Protein AF-M3H6L0-F1 (afdb_monomer_lite)

Foldseek 3Di:
DVVCVVVVNDDDDDPDDDPVVVVSLVPDDDPDPVVVVVSVVVVVVVVVVVVVVVVVVVD

Organism: NCBI:txid1001598

Sequence (59 aa):
MKSLLRKGNVYSATKYWTTSHYKWLNNLHFENEILQETFNDYYSRVRVQEENLKAMDQE

Structure (mmCIF, N/CA/C/O backbone):
data_AF-M3H6L0-F1
#
_entry.id   AF-M3H6L0-F1
#
loop_
_atom_site.group_PDB
_atom_site.id
_atom_site.type_symbol
_atom_site.label_atom_id
_atom_site.label_alt_id
_atom_site.label_comp_id
_atom_site.label_asym_id
_atom_site.label_entity_id
_atom_site.label_seq_id
_atom_site.pdbx_PDB_ins_code
_atom_site.Cartn_x
_atom_site.Cartn_y
_atom_site.Cartn_z
_atom_site.occupancy
_atom_site.B_iso_or_equiv
_atom_site.auth_seq_id
_atom_site.auth_comp_id
_atom_site.auth_asym_id
_atom_site.auth_atom_id
_atom_site.pdbx_PDB_model_num
ATOM 1 N N . MET A 1 1 ? 3.981 -6.147 4.914 1.00 52.53 1 MET A N 1
ATOM 2 C CA . MET A 1 1 ? 2.656 -6.782 4.664 1.00 52.53 1 MET A CA 1
ATOM 3 C C . MET A 1 1 ? 2.058 -7.580 5.835 1.00 52.53 1 MET A C 1
ATOM 5 O O . MET A 1 1 ? 0.841 -7.704 5.883 1.00 52.53 1 MET A O 1
ATOM 9 N N . LYS A 1 2 ? 2.841 -8.096 6.802 1.00 51.03 2 LYS A N 1
ATOM 10 C CA . LYS A 1 2 ? 2.315 -8.909 7.927 1.00 51.03 2 LYS A CA 1
ATOM 11 C C . LYS A 1 2 ? 1.300 -8.167 8.830 1.00 51.03 2 LYS A C 1
ATOM 13 O O . LYS A 1 2 ? 0.429 -8.801 9.413 1.00 51.03 2 LYS A O 1
ATOM 18 N N . SER A 1 3 ? 1.380 -6.834 8.914 1.00 52.91 3 SER A N 1
ATOM 19 C CA . SER A 1 3 ? 0.463 -5.979 9.690 1.00 52.91 3 SER A CA 1
ATOM 20 C C . SER A 1 3 ? -0.919 -5.797 9.046 1.00 52.91 3 SER A C 1
ATOM 22 O O . SER A 1 3 ? -1.914 -5.786 9.764 1.00 52.91 3 SER A O 1
ATOM 24 N N . LEU A 1 4 ? -0.995 -5.709 7.712 1.00 61.34 4 LEU A N 1
ATOM 25 C CA . LEU A 1 4 ? -2.256 -5.578 6.965 1.00 61.34 4 LEU A CA 1
ATOM 26 C C . LEU A 1 4 ? -3.098 -6.854 7.067 1.00 61.34 4 LEU A C 1
ATOM 28 O O . LEU A 1 4 ? -4.281 -6.797 7.398 1.00 61.34 4 LEU A O 1
ATOM 32 N N . LEU A 1 5 ? -2.445 -8.008 6.890 1.00 59.09 5 LEU A N 1
ATOM 33 C CA . LEU A 1 5 ? -3.071 -9.330 6.991 1.00 59.09 5 LEU A CA 1
ATOM 34 C C . LEU A 1 5 ? -3.674 -9.576 8.381 1.00 59.09 5 LEU A C 1
ATOM 36 O O . LEU A 1 5 ? -4.763 -10.126 8.497 1.00 59.09 5 LEU A O 1
ATOM 40 N N . ARG A 1 6 ? -2.997 -9.115 9.442 1.00 61.47 6 ARG A N 1
ATOM 41 C CA . ARG A 1 6 ? -3.466 -9.261 10.829 1.00 61.47 6 ARG A CA 1
ATOM 42 C C . ARG A 1 6 ? -4.728 -8.441 11.128 1.00 61.47 6 ARG A C 1
ATOM 44 O O . ARG A 1 6 ? -5.443 -8.773 12.066 1.00 61.47 6 ARG A O 1
ATOM 51 N N . LYS A 1 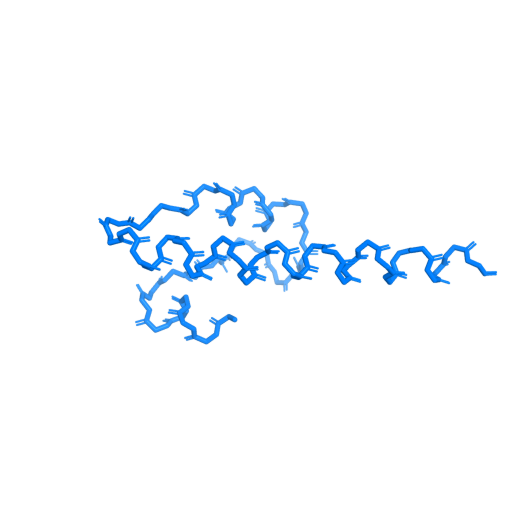7 ? -5.006 -7.396 10.343 1.00 67.38 7 LYS A N 1
ATOM 52 C CA . LYS A 1 7 ? -6.222 -6.575 10.451 1.00 67.38 7 LYS A CA 1
ATOM 53 C C . LYS A 1 7 ? -7.323 -6.972 9.461 1.00 67.38 7 LYS A C 1
ATOM 55 O O . LYS A 1 7 ? -8.330 -6.284 9.386 1.00 67.38 7 LYS A O 1
ATOM 60 N N . GLY A 1 8 ? -7.138 -8.054 8.700 1.00 68.38 8 GLY A N 1
ATOM 61 C CA . GLY A 1 8 ? -8.112 -8.508 7.702 1.00 68.38 8 GLY A CA 1
ATOM 62 C C . GLY A 1 8 ? -8.115 -7.702 6.398 1.00 68.38 8 GLY A C 1
ATOM 63 O O . GLY A 1 8 ? -8.920 -7.983 5.516 1.00 68.38 8 GLY A O 1
ATOM 64 N N . ASN A 1 9 ? -7.193 -6.747 6.226 1.00 72.12 9 ASN A N 1
ATOM 65 C CA . ASN A 1 9 ? -7.055 -5.991 4.984 1.00 72.12 9 ASN A CA 1
ATOM 66 C C . ASN A 1 9 ? -6.297 -6.843 3.958 1.00 72.12 9 ASN A C 1
ATOM 68 O O . ASN A 1 9 ? -5.063 -6.847 3.924 1.00 72.12 9 ASN A O 1
ATOM 72 N N . VAL A 1 10 ? -7.048 -7.585 3.141 1.00 75.50 10 VAL A N 1
ATOM 73 C CA . VAL A 1 10 ? -6.521 -8.469 2.094 1.00 75.50 10 VAL A CA 1
ATOM 74 C C . VAL A 1 10 ? -7.040 -8.017 0.735 1.00 75.50 10 VAL A C 1
ATOM 76 O O . VAL A 1 10 ? -8.246 -7.949 0.511 1.00 75.50 10 VAL A O 1
ATOM 79 N N . TYR A 1 11 ? -6.127 -7.745 -0.195 1.00 77.06 11 TYR A N 1
ATOM 80 C CA . TYR A 1 11 ? -6.482 -7.565 -1.597 1.00 77.06 11 TYR A CA 1
ATOM 81 C C . TYR A 1 11 ? -6.701 -8.933 -2.248 1.00 77.06 11 TYR A C 1
ATOM 83 O O . TYR A 1 11 ? -5.799 -9.768 -2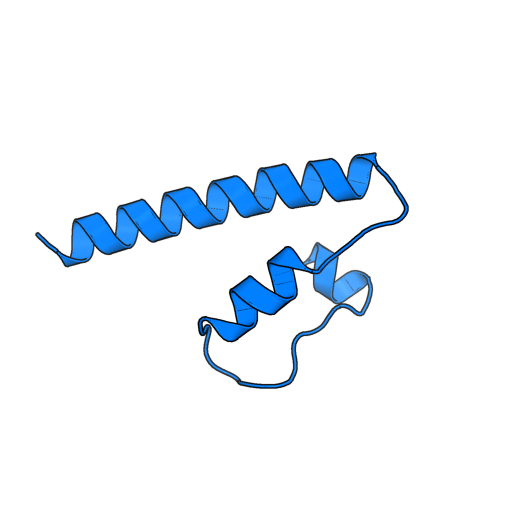.243 1.00 77.06 11 TYR A O 1
ATOM 91 N N . SER A 1 12 ? -7.890 -9.179 -2.795 1.00 78.25 12 SER A N 1
ATOM 92 C CA . SER A 1 12 ? -8.284 -10.497 -3.322 1.00 78.25 12 SER A CA 1
ATOM 93 C C . SER A 1 12 ? -8.507 -10.536 -4.835 1.00 78.25 12 SER A C 1
ATOM 95 O O . SER A 1 12 ? -8.784 -11.602 -5.377 1.00 78.25 12 SER A O 1
ATOM 97 N N . ALA A 1 13 ? -8.389 -9.406 -5.541 1.00 76.25 13 ALA A N 1
ATOM 98 C CA . ALA A 1 13 ? -8.833 -9.331 -6.933 1.00 76.25 13 ALA A CA 1
ATOM 99 C C . ALA A 1 13 ? -7.883 -10.014 -7.932 1.00 76.25 13 ALA A C 1
ATOM 101 O O . ALA A 1 13 ? -8.342 -10.568 -8.926 1.00 76.25 13 ALA A O 1
ATOM 102 N N . THR A 1 14 ? -6.565 -9.987 -7.706 1.00 76.94 14 THR A N 1
ATOM 103 C CA . THR A 1 14 ? -5.594 -10.621 -8.616 1.00 76.94 14 THR A CA 1
ATOM 104 C C . THR A 1 14 ? -4.391 -11.161 -7.848 1.00 76.94 14 THR A C 1
ATOM 106 O O . THR A 1 14 ? -3.934 -10.515 -6.912 1.00 76.94 14 THR A O 1
ATOM 109 N N . LYS A 1 15 ? -3.821 -12.288 -8.294 1.00 75.25 15 LYS A N 1
ATOM 110 C CA . LYS A 1 15 ? -2.655 -12.934 -7.659 1.00 75.25 15 LYS A CA 1
ATOM 111 C C . LYS A 1 15 ? -1.331 -12.180 -7.859 1.00 75.25 15 LYS A C 1
ATOM 113 O O . LYS A 1 15 ? -0.425 -12.321 -7.045 1.00 75.25 15 LYS A O 1
ATOM 118 N N . TYR A 1 16 ? -1.206 -11.420 -8.945 1.00 75.50 16 TYR A N 1
ATOM 119 C CA . TYR A 1 16 ? 0.028 -10.720 -9.307 1.00 75.50 16 TYR A CA 1
ATOM 120 C C . TYR A 1 16 ? -0.028 -9.261 -8.895 1.00 75.50 16 TYR A C 1
ATOM 122 O O . TYR A 1 16 ? -1.051 -8.610 -9.096 1.00 75.50 16 TYR A O 1
ATOM 130 N N . TRP A 1 17 ? 1.086 -8.740 -8.385 1.00 79.25 17 TRP A N 1
ATOM 131 C CA . TRP A 1 17 ? 1.214 -7.323 -8.069 1.00 79.25 17 TRP A CA 1
ATOM 132 C C . TRP A 1 17 ? 1.032 -6.482 -9.337 1.00 79.25 17 TRP A C 1
ATOM 134 O O . TRP A 1 17 ? 1.740 -6.654 -10.325 1.00 79.25 17 TRP A O 1
ATOM 144 N N . THR A 1 18 ? 0.040 -5.600 -9.327 1.00 82.56 18 THR A N 1
ATOM 145 C CA . THR A 1 18 ? -0.407 -4.813 -10.489 1.00 82.56 18 THR A CA 1
ATOM 146 C C . THR A 1 18 ? -0.716 -3.386 -10.057 1.00 82.56 18 THR A C 1
ATOM 148 O O . THR A 1 18 ? -0.822 -3.098 -8.866 1.00 82.56 18 THR A O 1
ATOM 151 N N . THR A 1 19 ? -0.952 -2.480 -11.010 1.00 83.06 19 THR A N 1
ATOM 152 C CA . THR A 1 19 ? -1.362 -1.092 -10.726 1.00 83.06 19 THR A CA 1
ATOM 153 C C . THR A 1 19 ? -2.564 -1.005 -9.775 1.00 83.06 19 THR A C 1
ATOM 155 O O . THR A 1 19 ? -2.660 -0.088 -8.959 1.00 83.06 19 THR A O 1
ATOM 158 N N . SER A 1 20 ? -3.462 -1.989 -9.831 1.00 83.62 20 SER A N 1
ATOM 159 C CA . SER A 1 20 ? -4.633 -2.085 -8.958 1.00 83.62 20 SER A CA 1
ATOM 160 C C . SER A 1 20 ? -4.286 -2.314 -7.482 1.00 83.62 20 SER A C 1
ATOM 162 O O . SER A 1 20 ? -5.026 -1.850 -6.617 1.00 83.62 20 SER A O 1
ATOM 164 N N . HIS A 1 21 ? -3.146 -2.946 -7.180 1.00 86.44 21 HIS A N 1
ATOM 165 C CA . HIS A 1 21 ? -2.659 -3.097 -5.807 1.00 86.44 21 HIS A CA 1
ATOM 166 C C . HIS A 1 21 ? -2.261 -1.751 -5.205 1.00 86.44 21 HIS A C 1
ATOM 168 O O . HIS A 1 21 ? -2.665 -1.445 -4.088 1.00 86.44 21 HIS A O 1
ATOM 174 N N . TYR A 1 22 ? -1.539 -0.912 -5.954 1.00 85.75 22 TYR A N 1
ATOM 175 C CA . TYR A 1 22 ? -1.179 0.426 -5.473 1.00 85.75 22 TYR A CA 1
ATOM 176 C C . TYR A 1 22 ? -2.405 1.316 -5.299 1.00 85.75 22 TYR A C 1
ATOM 178 O O . TYR A 1 22 ? -2.490 2.043 -4.317 1.00 85.75 22 TYR A O 1
ATOM 186 N N . LYS A 1 23 ? -3.385 1.229 -6.210 1.00 87.38 23 LYS A N 1
ATOM 187 C CA . LYS A 1 23 ? -4.665 1.936 -6.043 1.00 87.38 23 LYS A CA 1
ATOM 188 C C . LYS A 1 23 ? -5.365 1.522 -4.750 1.00 87.38 23 LYS A C 1
ATOM 190 O O . LYS A 1 23 ? -5.870 2.378 -4.038 1.00 87.38 23 LYS A O 1
ATOM 195 N N . TRP A 1 24 ? -5.373 0.228 -4.437 1.00 89.19 24 TRP A N 1
ATOM 196 C CA . TRP A 1 24 ? -5.938 -0.271 -3.18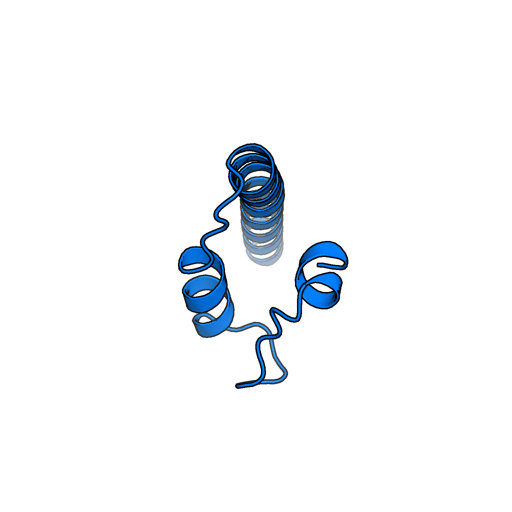7 1.00 89.19 24 TRP A CA 1
ATOM 197 C C . TRP A 1 24 ? -5.154 0.210 -1.959 1.00 89.19 24 TRP A C 1
ATOM 199 O O . TRP A 1 24 ? -5.764 0.738 -1.035 1.00 89.19 24 TRP A O 1
ATOM 209 N N . LEU A 1 25 ? -3.822 0.102 -1.968 1.00 88.56 25 LEU A N 1
ATOM 210 C CA . LEU A 1 25 ? -2.967 0.565 -0.870 1.00 88.56 25 LEU A CA 1
ATOM 211 C C . LEU A 1 25 ? -3.107 2.067 -0.603 1.00 88.56 25 LEU A C 1
ATOM 213 O O . LEU A 1 25 ? -3.191 2.462 0.554 1.00 88.56 25 LEU A O 1
ATOM 217 N N . ASN A 1 26 ? -3.178 2.888 -1.654 1.00 87.81 26 ASN A N 1
ATOM 218 C CA . ASN A 1 26 ? -3.364 4.338 -1.537 1.00 87.81 26 ASN A CA 1
ATOM 219 C C . ASN A 1 26 ? -4.710 4.714 -0.899 1.00 87.81 26 ASN A C 1
ATOM 221 O O . ASN A 1 26 ? -4.838 5.799 -0.343 1.00 87.81 26 ASN A O 1
ATOM 225 N N . ASN A 1 27 ? -5.701 3.825 -0.981 1.00 88.69 27 ASN A N 1
ATOM 226 C CA . ASN A 1 27 ? -7.030 4.034 -0.415 1.00 88.69 27 ASN A CA 1
ATOM 227 C C . ASN A 1 27 ? -7.169 3.454 1.002 1.00 88.69 27 ASN A C 1
ATOM 229 O O . ASN A 1 27 ? -8.250 3.535 1.585 1.00 88.69 27 ASN A O 1
ATOM 233 N N . LEU A 1 28 ? -6.116 2.845 1.563 1.00 88.81 28 LEU A N 1
ATOM 234 C CA . LEU A 1 28 ? -6.149 2.362 2.938 1.00 88.81 28 LEU A CA 1
ATOM 235 C C . LEU A 1 28 ? -6.085 3.541 3.906 1.00 88.81 28 LEU A C 1
ATOM 237 O O . LEU A 1 28 ? -5.101 4.279 3.955 1.00 88.81 28 LEU A O 1
ATOM 241 N N . HIS A 1 29 ? -7.132 3.655 4.716 1.00 87.12 29 HIS A N 1
ATOM 242 C CA . HIS A 1 29 ? -7.199 4.601 5.813 1.00 87.12 29 HIS A CA 1
ATOM 243 C C . HIS A 1 29 ? -7.313 3.857 7.142 1.00 87.12 29 HIS A C 1
ATOM 245 O O . HIS A 1 29 ? -8.055 2.878 7.263 1.00 87.12 29 HIS A O 1
ATOM 251 N N . PHE A 1 30 ? -6.564 4.315 8.138 1.00 86.69 30 PHE A N 1
ATOM 252 C CA . PHE A 1 30 ? -6.586 3.785 9.491 1.00 86.69 30 PHE A CA 1
ATOM 253 C C . PHE A 1 30 ? -7.075 4.870 10.444 1.00 86.69 30 PHE A C 1
ATOM 255 O O . PHE A 1 30 ? -6.518 5.958 10.476 1.00 86.69 30 PHE A O 1
ATOM 262 N N . GLU A 1 31 ? -8.059 4.536 11.280 1.00 88.06 31 GLU A N 1
ATOM 263 C CA . GLU A 1 31 ? -8.593 5.454 12.302 1.00 88.06 31 GLU A CA 1
ATOM 264 C C . GLU A 1 31 ? -7.541 5.877 13.340 1.00 88.06 31 GLU A C 1
ATOM 266 O O . GLU A 1 31 ? -7.655 6.919 13.972 1.00 88.06 31 GLU A O 1
ATOM 271 N N . ASN A 1 32 ? -6.509 5.054 13.538 1.00 90.44 32 ASN A N 1
ATOM 272 C CA . ASN A 1 32 ? -5.411 5.360 14.441 1.00 90.44 32 ASN A CA 1
ATOM 273 C C . ASN A 1 32 ? -4.284 6.062 13.672 1.00 90.44 32 ASN A C 1
ATOM 275 O O . ASN A 1 32 ? -3.660 5.452 12.800 1.00 90.44 32 ASN A O 1
ATOM 279 N N . GLU A 1 33 ? -3.996 7.308 14.046 1.00 90.94 33 GLU A N 1
ATOM 280 C CA . GLU A 1 33 ? -3.001 8.161 13.383 1.00 90.94 33 GLU A CA 1
ATOM 281 C C . GLU A 1 33 ? -1.594 7.554 13.378 1.00 90.94 33 GLU A C 1
ATOM 283 O O . GLU A 1 33 ? -0.947 7.528 12.335 1.00 90.94 33 GLU A O 1
ATOM 288 N N . ILE A 1 34 ? -1.151 6.967 14.497 1.00 90.94 34 ILE A N 1
ATOM 289 C CA . ILE A 1 34 ? 0.168 6.315 14.598 1.00 90.94 34 ILE A CA 1
ATOM 290 C C . ILE A 1 34 ? 0.274 5.171 13.583 1.00 90.94 34 ILE A C 1
ATOM 292 O O . ILE A 1 34 ? 1.311 4.963 12.951 1.00 90.94 34 ILE A O 1
ATOM 296 N N . LEU A 1 35 ? -0.808 4.414 13.401 1.00 87.56 35 LEU A N 1
ATOM 297 C CA . LEU A 1 35 ? -0.852 3.326 12.429 1.00 87.56 35 LEU A CA 1
ATOM 298 C C . LEU A 1 35 ? -0.890 3.836 10.988 1.00 87.56 35 LEU A C 1
ATOM 300 O O . LEU A 1 35 ? -0.257 3.215 10.133 1.00 87.56 35 LEU A O 1
ATOM 304 N N . GLN A 1 36 ? -1.588 4.941 10.722 1.00 90.00 36 GLN A N 1
ATOM 305 C CA . GLN A 1 36 ? -1.575 5.589 9.412 1.00 90.00 36 GLN A CA 1
ATOM 306 C C . GLN A 1 36 ? -0.167 6.086 9.064 1.00 90.00 36 GLN A C 1
ATOM 308 O O . GLN A 1 36 ? 0.326 5.803 7.974 1.00 90.00 36 GLN A O 1
ATOM 313 N N . GLU A 1 37 ? 0.504 6.765 9.993 1.00 92.25 37 GLU A N 1
ATOM 314 C CA . GLU A 1 37 ? 1.871 7.259 9.815 1.00 92.25 37 GLU A CA 1
ATOM 315 C C . GLU A 1 37 ? 2.858 6.106 9.595 1.00 92.25 37 GLU A C 1
ATOM 317 O O . GLU A 1 37 ? 3.610 6.104 8.621 1.00 92.25 37 GLU A O 1
ATOM 322 N N . THR A 1 38 ? 2.781 5.064 10.431 1.00 91.12 38 THR A N 1
ATOM 323 C CA . THR A 1 38 ? 3.620 3.862 10.298 1.00 91.12 38 THR A CA 1
ATOM 324 C C . THR A 1 38 ? 3.415 3.179 8.944 1.00 91.12 38 THR A C 1
ATOM 326 O O . THR A 1 38 ? 4.369 2.706 8.322 1.00 91.12 38 THR A O 1
ATOM 329 N N . PHE A 1 39 ? 2.166 3.102 8.475 1.00 90.19 39 PHE A N 1
ATOM 330 C CA . PHE A 1 39 ? 1.859 2.555 7.158 1.00 90.19 39 PHE A CA 1
ATOM 331 C C . PHE A 1 39 ? 2.454 3.419 6.041 1.00 90.19 39 PHE A C 1
ATOM 333 O O . PHE A 1 39 ? 3.091 2.871 5.141 1.00 90.19 39 PHE A O 1
ATOM 340 N N . ASN A 1 40 ? 2.291 4.740 6.121 1.00 91.06 40 ASN A N 1
ATOM 341 C CA . ASN A 1 40 ? 2.791 5.683 5.125 1.00 91.06 40 ASN A CA 1
ATOM 342 C C . ASN A 1 40 ? 4.326 5.646 5.015 1.00 91.06 40 ASN A C 1
ATOM 344 O O . ASN A 1 40 ? 4.841 5.571 3.898 1.00 91.06 40 ASN A O 1
ATOM 348 N N . ASP A 1 41 ? 5.056 5.631 6.139 1.00 92.25 41 ASP A N 1
ATOM 349 C CA . ASP A 1 41 ? 6.527 5.522 6.141 1.00 92.25 41 ASP A CA 1
ATOM 350 C C . ASP A 1 41 ? 6.983 4.211 5.487 1.00 92.25 41 ASP A C 1
ATOM 352 O O . ASP A 1 41 ? 7.801 4.209 4.564 1.00 92.25 41 ASP A O 1
ATOM 356 N N . TYR A 1 42 ? 6.393 3.083 5.893 1.00 89.75 42 TYR A N 1
ATOM 357 C CA . TYR A 1 42 ? 6.724 1.788 5.303 1.00 89.75 42 TYR A CA 1
ATOM 358 C C . TYR A 1 42 ? 6.423 1.746 3.799 1.00 89.75 42 TYR A C 1
ATOM 360 O O . TYR A 1 42 ? 7.240 1.264 3.013 1.00 89.75 42 TYR A O 1
ATOM 368 N N . TYR A 1 43 ? 5.259 2.250 3.388 1.00 90.25 43 TYR A N 1
ATOM 369 C CA . TYR A 1 43 ? 4.838 2.242 1.992 1.00 90.25 43 TYR A CA 1
ATOM 370 C C . TYR A 1 43 ? 5.730 3.126 1.115 1.00 90.25 43 TYR A C 1
ATOM 372 O O . TYR A 1 43 ? 6.136 2.692 0.037 1.00 90.25 43 TYR A O 1
ATOM 380 N N . SER A 1 44 ? 6.116 4.308 1.602 1.00 90.69 44 SER A N 1
ATOM 381 C CA . SER A 1 44 ? 7.059 5.197 0.915 1.00 90.69 44 SER A CA 1
ATOM 382 C C . SER A 1 44 ? 8.395 4.500 0.627 1.00 90.69 44 SER A C 1
ATOM 384 O O . SER A 1 44 ? 8.886 4.515 -0.502 1.00 90.69 44 SER A O 1
ATOM 386 N N . ARG A 1 45 ? 8.946 3.772 1.607 1.00 91.62 45 ARG A N 1
ATOM 387 C CA . ARG A 1 45 ? 10.206 3.025 1.432 1.00 91.62 45 ARG A CA 1
ATOM 388 C C . ARG A 1 45 ? 10.105 1.918 0.386 1.00 91.62 45 ARG A C 1
ATOM 390 O O . ARG A 1 45 ? 11.040 1.730 -0.388 1.00 91.62 45 ARG A O 1
ATOM 397 N N . VAL A 1 46 ? 8.982 1.196 0.349 1.00 88.25 46 VAL A N 1
ATOM 398 C CA . VAL A 1 46 ? 8.737 0.164 -0.674 1.00 88.25 46 VAL A CA 1
ATOM 399 C C . VAL A 1 46 ? 8.720 0.788 -2.070 1.00 88.25 46 VAL A C 1
ATOM 401 O O . VAL A 1 46 ? 9.356 0.255 -2.975 1.00 88.25 46 VAL A O 1
ATOM 404 N N . ARG A 1 47 ? 8.068 1.945 -2.234 1.00 88.75 47 ARG A N 1
ATOM 405 C CA . ARG A 1 47 ? 7.997 2.659 -3.518 1.00 88.75 47 ARG A CA 1
ATOM 406 C C . ARG A 1 47 ? 9.370 3.080 -4.034 1.00 88.75 47 ARG A C 1
ATOM 408 O O . ARG A 1 47 ? 9.668 2.840 -5.198 1.00 88.75 47 ARG A O 1
ATOM 415 N N . VAL A 1 48 ? 10.217 3.628 -3.163 1.00 91.94 48 VAL A N 1
ATOM 416 C CA . VAL A 1 48 ? 11.596 4.003 -3.524 1.00 91.94 48 VAL A CA 1
ATOM 417 C C . VAL A 1 48 ? 12.407 2.779 -3.959 1.00 91.94 48 VAL A C 1
ATOM 419 O O . VAL A 1 48 ? 13.134 2.834 -4.946 1.00 91.94 48 VAL A O 1
ATOM 422 N N . GLN A 1 49 ? 12.272 1.649 -3.260 1.00 87.69 49 GLN A N 1
ATOM 423 C CA . GLN A 1 49 ? 12.964 0.415 -3.646 1.00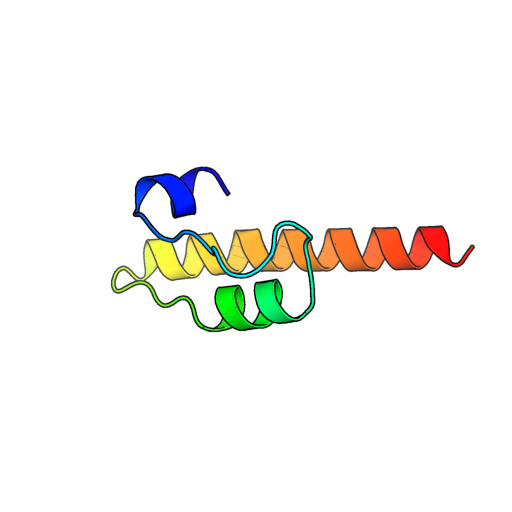 87.69 49 GLN A CA 1
ATOM 424 C C . GLN A 1 49 ? 12.487 -0.120 -5.000 1.00 87.69 49 GLN A C 1
ATOM 426 O O . GLN A 1 49 ? 13.309 -0.541 -5.808 1.00 87.69 49 GLN A O 1
ATOM 431 N N . GLU A 1 50 ? 11.184 -0.080 -5.272 1.00 87.81 50 GLU A N 1
ATOM 432 C CA . GLU A 1 50 ? 10.638 -0.476 -6.574 1.00 87.81 50 GLU A CA 1
ATOM 433 C C . GLU A 1 50 ? 11.118 0.432 -7.711 1.00 87.81 50 GLU A C 1
ATOM 435 O O . GLU A 1 50 ? 11.370 -0.052 -8.812 1.00 87.81 50 GLU A O 1
ATOM 440 N N . GLU A 1 51 ? 11.243 1.737 -7.470 1.00 89.19 51 GLU A N 1
ATOM 441 C CA . GLU A 1 51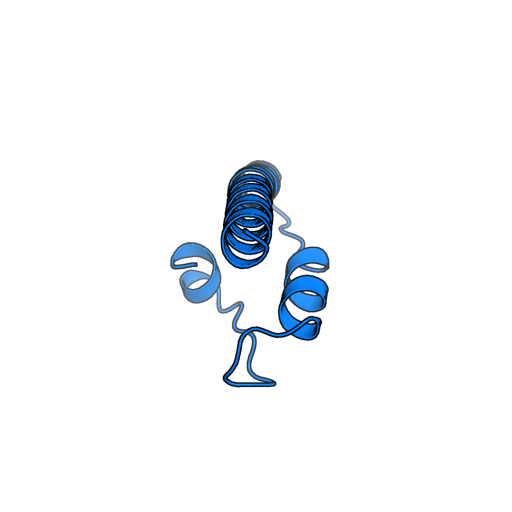 ? 11.786 2.685 -8.448 1.00 89.19 51 GLU A CA 1
ATOM 442 C C . GLU A 1 51 ? 13.267 2.417 -8.728 1.00 89.19 51 GLU A C 1
ATOM 444 O O . GLU A 1 51 ? 13.656 2.345 -9.892 1.00 89.19 51 GLU A O 1
ATOM 449 N N . ASN A 1 52 ? 14.064 2.157 -7.689 1.00 91.44 52 ASN A N 1
ATOM 450 C CA . ASN A 1 52 ? 15.470 1.781 -7.845 1.00 91.44 52 ASN A CA 1
ATOM 451 C C . ASN A 1 52 ? 15.634 0.470 -8.630 1.00 91.44 52 ASN A C 1
ATOM 453 O O . ASN A 1 52 ? 16.479 0.395 -9.515 1.00 91.44 52 ASN A O 1
ATOM 457 N N . LEU A 1 53 ? 14.811 -0.549 -8.352 1.00 89.62 53 LEU A N 1
ATOM 458 C CA . LEU A 1 53 ? 14.841 -1.813 -9.098 1.00 89.62 53 LEU A CA 1
ATOM 459 C C . LEU A 1 53 ? 14.493 -1.613 -10.577 1.00 89.62 53 LEU A C 1
ATOM 461 O O . LEU A 1 53 ? 15.156 -2.174 -11.440 1.00 89.62 53 LEU A O 1
ATOM 465 N N . LYS A 1 54 ? 13.492 -0.780 -10.881 1.00 88.62 54 LYS A N 1
ATOM 466 C CA . LYS A 1 54 ? 13.154 -0.444 -12.273 1.00 88.62 54 LYS A CA 1
ATOM 467 C C . LYS A 1 54 ? 14.277 0.301 -12.980 1.00 88.62 54 LYS A C 1
ATOM 469 O O . LYS A 1 54 ? 14.455 0.089 -14.170 1.00 88.62 54 LYS A O 1
ATOM 474 N N . ALA A 1 55 ? 14.987 1.176 -12.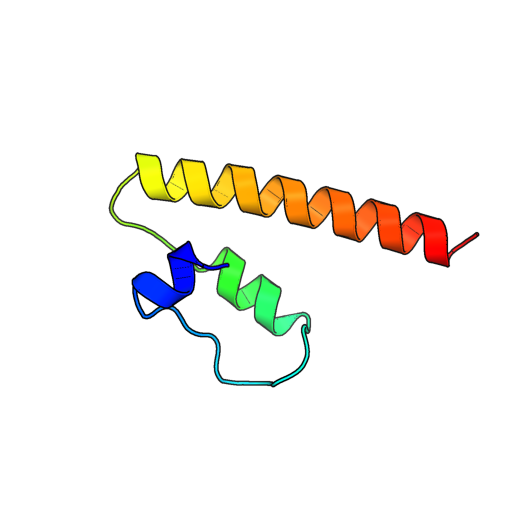271 1.00 90.00 55 ALA A N 1
ATOM 475 C CA . ALA A 1 55 ? 16.145 1.864 -12.825 1.00 90.00 55 ALA A CA 1
ATOM 476 C C . ALA A 1 55 ? 17.274 0.871 -13.143 1.00 90.00 55 ALA A C 1
ATOM 478 O O . ALA A 1 55 ? 17.857 0.959 -14.214 1.00 90.00 55 ALA A O 1
ATOM 479 N N . MET A 1 56 ? 17.515 -0.111 -12.266 1.00 89.62 56 MET A N 1
ATOM 480 C CA . MET A 1 56 ? 18.499 -1.176 -12.501 1.00 89.62 56 MET A CA 1
ATOM 481 C C . MET A 1 56 ? 18.127 -2.092 -13.675 1.00 89.62 56 MET A C 1
ATOM 483 O O . MET A 1 56 ? 19.002 -2.467 -14.438 1.00 89.62 56 MET A O 1
ATOM 487 N N . ASP A 1 57 ? 16.847 -2.438 -13.848 1.00 84.00 57 ASP A N 1
ATOM 488 C CA . ASP A 1 57 ? 16.376 -3.244 -14.992 1.00 84.00 57 ASP A CA 1
ATOM 489 C C . ASP A 1 57 ? 16.464 -2.494 -16.341 1.00 84.00 57 ASP A C 1
ATOM 491 O O . ASP A 1 57 ? 16.286 -3.103 -17.398 1.00 84.00 57 ASP A O 1
ATOM 495 N N . GLN A 1 58 ? 16.666 -1.172 -16.319 1.00 75.81 58 GLN A N 1
ATOM 496 C CA . GLN A 1 58 ? 16.820 -0.339 -17.517 1.00 75.81 58 GLN A CA 1
ATOM 497 C C . GLN A 1 58 ? 18.284 -0.123 -17.939 1.00 75.81 58 GLN A C 1
ATOM 499 O O . GLN A 1 58 ? 18.500 0.462 -19.004 1.00 75.81 58 GLN A O 1
ATOM 504 N N . GLU A 1 59 ? 19.254 -0.591 -17.147 1.00 55.16 59 GLU A N 1
ATOM 505 C CA . GLU A 1 59 ? 20.693 -0.619 -17.472 1.00 55.16 59 GLU A CA 1
ATOM 506 C C . GLU A 1 59 ? 21.115 -1.949 -18.116 1.00 55.16 59 GLU A C 1
ATOM 508 O O . GLU A 1 59 ? 21.959 -1.895 -19.043 1.00 55.16 59 GLU A O 1
#

pLDDT: mean 82.05, std 11.34, range [51.03, 92.25]

Secondary structure (DSSP, 8-state):
-HHHHHTT----S-SS--HHHHHHHHT---SSHHHHHHHHHHHHHHHHHHHHHHHHTT-

Radius of gyration: 13.1 Å; chains: 1; bounding box: 30×21×32 Å